Protein AF-A0A0Q3M4F3-F1 (afdb_monomer)

Nearest PDB structures (foldseek):
  2oxl-assembly1_B  TM=8.606E-01  e=4.026E-01  Escherichia coli
  7pcq-assembly1_E  TM=6.403E-01  e=2.450E+00  Staphylococcus aureus subsp. aureus MW2

Radius of gyration: 17.18 Å; Cα contacts (8 Å, |Δi|>4): 65; chains: 1; bounding box: 52×19×47 Å

Organism: NCBI:txid53254

Solvent-accessible surface area (backbone atoms only — not comparable to full-atom values): 4713 Å² total; per-residue (Å²): 131,87,79,78,52,74,67,59,51,50,53,51,49,53,51,51,51,52,53,51,39,52,51,24,14,72,70,31,16,66,58,46,50,52,51,38,51,53,51,33,56,76,67,72,46,78,88,44,74,65,52,44,42,54,50,41,65,70,49,33,81,80,42,57,74,50,52,25,32,1,34,54,44,34,45,52,49,51,54,52,51,53,69,70,73,108

pLDDT: mean 91.52, std 8.24, range [54.44, 98.5]

Secondary structure (DSSP, 8-state):
-PPPPHHHHHHHHHHHHHHHHHHHHHHHHHHHHHHHHHHHHHTT----HHHHHHHHHHHGGGS-HHHHHHHHHHHHHHHHHHHHH-

Foldseek 3Di:
DDDDDPVRVVVVVVVVVVVLLVVLQVVQQVVLLVVQVVVCVVVVHDDDLVSSLVSLVVCLVVDDSSNSSVSVSNNVVSVVVVVVVD

Structure (mmCIF, N/CA/C/O backbone):
data_AF-A0A0Q3M4F3-F1
#
_entry.id   AF-A0A0Q3M4F3-F1
#
loop_
_atom_site.group_PDB
_atom_site.id
_atom_site.type_symbol
_atom_site.label_atom_id
_atom_site.label_alt_id
_atom_site.label_comp_id
_atom_site.label_asym_id
_atom_site.label_entity_id
_atom_site.label_seq_id
_atom_site.pdbx_PDB_ins_code
_atom_site.Cartn_x
_atom_site.Cartn_y
_atom_site.Cartn_z
_atom_site.occupancy
_atom_site.B_iso_or_equiv
_atom_site.auth_seq_id
_atom_site.auth_comp_id
_atom_site.auth_asym_id
_atom_site.auth_atom_id
_atom_site.pdbx_PDB_model_num
ATOM 1 N N . MET A 1 1 ? 35.640 0.220 -28.512 1.00 59.34 1 MET A N 1
ATOM 2 C CA . MET A 1 1 ? 34.871 -0.043 -27.275 1.00 59.34 1 MET A CA 1
ATOM 3 C C . MET A 1 1 ? 34.585 -1.533 -27.199 1.00 59.34 1 MET A C 1
ATOM 5 O O . MET A 1 1 ? 34.111 -2.076 -28.191 1.00 59.34 1 MET A O 1
ATOM 9 N N . ALA A 1 2 ? 34.924 -2.201 -26.094 1.00 76.88 2 ALA A N 1
ATOM 10 C CA . ALA A 1 2 ? 34.614 -3.621 -25.922 1.00 76.88 2 ALA A CA 1
ATOM 11 C C . ALA A 1 2 ? 33.088 -3.826 -25.945 1.00 76.88 2 ALA A C 1
ATOM 13 O O . ALA A 1 2 ? 32.356 -3.088 -25.282 1.00 76.88 2 ALA A O 1
ATOM 14 N N . LYS A 1 3 ? 32.602 -4.782 -26.746 1.00 82.31 3 LYS A N 1
ATOM 15 C CA . LYS A 1 3 ? 31.178 -5.146 -26.775 1.00 82.31 3 LYS A CA 1
ATOM 16 C C . LYS A 1 3 ? 30.852 -5.922 -25.500 1.00 82.31 3 LYS A C 1
ATOM 18 O O . LYS A 1 3 ? 31.567 -6.859 -25.161 1.00 82.31 3 LYS A O 1
ATOM 23 N N . LYS A 1 4 ? 29.791 -5.511 -24.804 1.00 84.69 4 LYS A N 1
ATOM 24 C CA . LYS A 1 4 ? 29.285 -6.209 -23.616 1.00 84.69 4 LYS A CA 1
ATOM 25 C C . LYS A 1 4 ? 28.801 -7.607 -23.989 1.00 84.69 4 LYS A C 1
ATOM 27 O O . LYS A 1 4 ? 28.266 -7.793 -25.085 1.00 84.69 4 LYS A O 1
ATOM 32 N N . THR A 1 5 ? 28.972 -8.562 -23.081 1.00 93.00 5 THR A N 1
ATOM 33 C CA . THR A 1 5 ? 28.437 -9.915 -23.268 1.00 93.00 5 THR A CA 1
ATOM 34 C C . THR A 1 5 ? 26.908 -9.915 -23.109 1.00 93.00 5 THR A C 1
ATOM 36 O O . THR A 1 5 ? 26.353 -9.000 -22.485 1.00 93.00 5 THR A O 1
ATOM 39 N N . PRO A 1 6 ? 26.196 -10.915 -23.656 1.00 91.31 6 PRO A N 1
ATOM 40 C CA . PRO A 1 6 ? 24.755 -11.068 -23.449 1.00 91.31 6 PRO A CA 1
ATOM 41 C C . PRO A 1 6 ? 24.346 -11.073 -21.967 1.00 91.31 6 PRO A C 1
ATOM 43 O O . PRO A 1 6 ? 23.348 -10.457 -21.600 1.00 91.31 6 PRO A O 1
ATOM 46 N N . GLU A 1 7 ? 25.151 -11.687 -21.099 1.00 92.25 7 GLU A N 1
ATOM 47 C CA . GLU A 1 7 ? 24.908 -11.763 -19.654 1.00 92.25 7 GLU A CA 1
ATOM 48 C C . GLU A 1 7 ? 24.994 -10.378 -19.002 1.00 92.25 7 GLU A C 1
ATOM 50 O O . GLU A 1 7 ? 24.140 -10.012 -18.194 1.00 92.25 7 GLU A O 1
ATOM 55 N N . GLN A 1 8 ? 25.982 -9.567 -19.401 1.00 90.75 8 GLN A N 1
ATOM 56 C CA . GLN A 1 8 ? 26.127 -8.189 -18.921 1.00 90.75 8 GLN A CA 1
ATOM 57 C C . GLN A 1 8 ? 24.938 -7.314 -19.343 1.00 90.75 8 GLN A C 1
ATOM 59 O O . GLN A 1 8 ? 24.481 -6.469 -18.573 1.00 90.75 8 GLN A O 1
ATOM 64 N N . LEU A 1 9 ? 24.404 -7.524 -20.550 1.00 89.62 9 LEU A N 1
ATOM 65 C CA . LEU A 1 9 ? 23.217 -6.810 -21.030 1.00 89.62 9 LEU A CA 1
ATOM 66 C C . LEU A 1 9 ? 21.948 -7.233 -20.278 1.00 89.62 9 LEU A C 1
ATOM 68 O O . LEU A 1 9 ? 21.144 -6.372 -19.916 1.00 89.62 9 LEU A O 1
ATOM 72 N N . ALA A 1 10 ? 21.781 -8.529 -20.001 1.00 88.94 10 ALA A N 1
ATOM 73 C CA . ALA A 1 10 ? 20.657 -9.042 -19.220 1.00 88.94 10 ALA A CA 1
ATOM 74 C C . ALA A 1 10 ? 20.667 -8.490 -17.786 1.00 88.94 10 ALA A C 1
ATOM 76 O O . ALA A 1 10 ? 19.646 -8.008 -17.296 1.00 88.94 10 ALA A O 1
ATOM 77 N N . GLN A 1 11 ? 21.837 -8.470 -17.141 1.00 89.06 11 GLN A N 1
ATOM 78 C CA . GLN A 1 11 ? 21.993 -7.910 -15.800 1.00 89.06 11 GLN A CA 1
ATOM 79 C C . GLN A 1 11 ? 21.666 -6.410 -15.759 1.00 89.06 11 GLN A C 1
ATOM 81 O O . GLN A 1 11 ? 20.987 -5.944 -14.841 1.00 89.06 11 GLN A O 1
ATOM 86 N N . GLU A 1 12 ? 22.097 -5.640 -16.762 1.00 8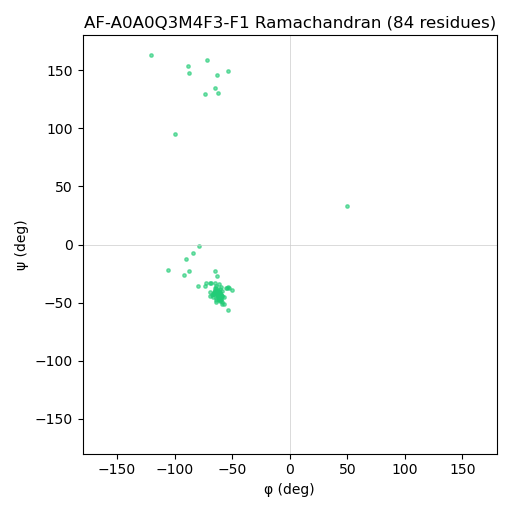8.81 12 GLU A N 1
ATOM 87 C CA . 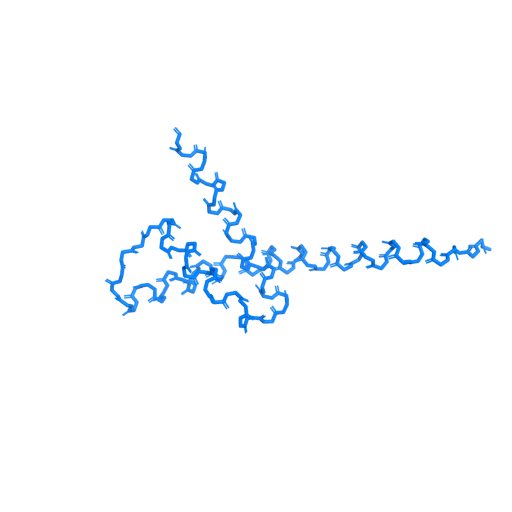GLU A 1 12 ? 21.736 -4.222 -16.865 1.00 88.81 12 GLU A CA 1
ATOM 88 C C . GLU A 1 12 ? 20.238 -4.012 -17.082 1.00 88.81 12 GLU A C 1
ATOM 90 O O . GLU A 1 12 ? 19.662 -3.078 -16.517 1.00 88.81 12 GLU A O 1
ATOM 95 N N . PHE A 1 13 ? 19.598 -4.859 -17.887 1.00 88.19 13 PHE A N 1
ATOM 96 C CA . PHE A 1 13 ? 18.162 -4.786 -18.125 1.00 88.19 13 PHE A CA 1
ATOM 97 C C . PHE A 1 13 ? 17.365 -5.057 -16.843 1.00 88.19 13 PHE A C 1
ATOM 99 O O . PHE A 1 13 ? 16.520 -4.241 -16.464 1.00 88.19 13 PHE A O 1
ATOM 106 N N . GLU A 1 14 ? 17.690 -6.133 -16.126 1.00 86.75 14 GLU A N 1
ATOM 107 C CA . GLU A 1 14 ? 17.061 -6.456 -14.842 1.00 86.75 14 GLU A CA 1
ATOM 108 C C . GLU A 1 14 ? 17.311 -5.359 -13.798 1.00 86.75 14 GLU A C 1
ATOM 110 O O . GLU A 1 14 ? 16.383 -4.927 -13.110 1.00 86.75 14 GLU A O 1
ATOM 115 N N . GLY A 1 15 ? 18.525 -4.799 -13.746 1.00 83.94 15 GLY A N 1
ATOM 116 C CA . GLY A 1 15 ? 18.839 -3.664 -12.875 1.00 83.94 15 GLY A CA 1
ATOM 117 C C . GLY A 1 15 ? 18.003 -2.414 -13.186 1.00 83.94 15 GLY A C 1
ATOM 118 O O . GLY A 1 15 ? 17.502 -1.746 -12.276 1.00 83.94 15 GLY A O 1
ATOM 119 N N . ARG A 1 16 ? 17.788 -2.099 -14.470 1.00 85.12 16 ARG A N 1
ATOM 120 C CA . ARG A 1 16 ? 16.919 -0.982 -14.889 1.00 85.12 16 ARG A CA 1
ATOM 121 C C . ARG A 1 16 ? 15.460 -1.234 -14.526 1.00 85.12 16 ARG A C 1
ATOM 123 O O . ARG A 1 16 ? 14.796 -0.319 -14.038 1.00 85.12 16 ARG A O 1
ATOM 130 N N . LYS A 1 17 ? 14.978 -2.460 -14.723 1.00 81.12 17 LYS A N 1
ATOM 131 C CA . LYS A 1 17 ? 13.620 -2.879 -14.367 1.00 81.12 17 LYS A CA 1
ATOM 132 C C . LYS A 1 17 ? 13.379 -2.763 -12.861 1.00 81.12 17 LYS A C 1
ATOM 134 O O . LYS A 1 17 ? 12.413 -2.120 -12.455 1.00 81.12 17 LYS A O 1
ATOM 139 N N . ALA A 1 18 ? 14.298 -3.268 -12.037 1.00 79.00 18 ALA A N 1
ATOM 140 C CA . ALA A 1 18 ? 14.241 -3.141 -10.581 1.00 79.00 18 ALA A CA 1
ATOM 141 C C . ALA A 1 18 ? 14.211 -1.670 -10.132 1.00 79.00 18 ALA A C 1
ATOM 143 O O . ALA A 1 18 ? 13.378 -1.279 -9.314 1.00 79.00 18 ALA A O 1
ATOM 144 N N . LYS A 1 19 ? 15.053 -0.817 -10.732 1.00 82.25 19 LYS A N 1
ATOM 145 C CA . LYS A 1 19 ? 15.054 0.629 -10.460 1.00 82.25 19 LYS A CA 1
ATOM 146 C C . LYS A 1 19 ? 13.731 1.298 -10.848 1.00 82.25 19 LYS A C 1
ATOM 148 O O . LYS A 1 19 ? 13.264 2.183 -10.132 1.00 82.25 19 LYS A O 1
ATOM 153 N N . GLY A 1 20 ? 13.126 0.892 -11.965 1.00 79.88 20 GLY A N 1
ATOM 154 C CA . GLY A 1 20 ? 11.805 1.361 -12.390 1.00 79.88 20 GLY A CA 1
ATOM 155 C C . GLY A 1 20 ? 10.704 0.980 -11.398 1.00 79.88 20 GLY A C 1
ATOM 156 O O . GLY A 1 20 ? 9.915 1.834 -10.999 1.00 79.88 20 GLY A O 1
ATOM 157 N N . LEU A 1 21 ? 10.704 -0.271 -10.930 1.00 79.94 21 LEU A N 1
ATOM 158 C CA . LEU A 1 21 ? 9.749 -0.760 -9.933 1.00 79.94 21 LEU A CA 1
ATOM 159 C C . LEU A 1 21 ? 9.891 -0.038 -8.591 1.00 79.94 21 LEU A C 1
ATOM 161 O O . LEU A 1 21 ? 8.875 0.353 -8.018 1.00 79.94 21 LEU A O 1
ATOM 165 N N . ALA A 1 22 ? 11.123 0.204 -8.130 1.00 80.06 22 ALA A N 1
ATOM 166 C CA . ALA A 1 22 ? 11.393 0.952 -6.902 1.00 80.06 22 ALA A CA 1
ATOM 167 C C . ALA A 1 22 ? 10.888 2.403 -6.980 1.00 80.06 22 ALA A C 1
ATOM 169 O O . ALA A 1 22 ? 10.291 2.905 -6.029 1.00 80.06 22 ALA A O 1
ATOM 170 N N . LYS A 1 23 ? 11.061 3.069 -8.133 1.00 84.75 23 LYS A N 1
ATOM 171 C CA . LYS A 1 23 ? 10.485 4.403 -8.370 1.00 84.75 23 LYS A CA 1
ATOM 172 C C . LYS A 1 23 ? 8.958 4.382 -8.332 1.00 84.75 23 LYS A C 1
ATOM 174 O O . LYS A 1 23 ? 8.372 5.262 -7.712 1.00 84.75 23 LYS A O 1
ATOM 179 N N . GLY A 1 24 ? 8.328 3.382 -8.955 1.00 80.31 24 GLY A N 1
ATOM 18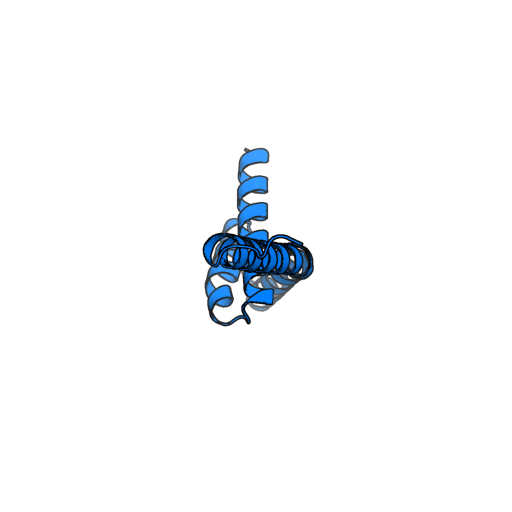0 C CA . GLY A 1 24 ? 6.881 3.172 -8.848 1.00 80.31 24 GLY A CA 1
ATOM 181 C C . GLY A 1 24 ? 6.445 2.965 -7.394 1.00 80.31 24 GLY A C 1
ATOM 182 O O . GLY A 1 24 ? 5.526 3.629 -6.926 1.00 80.31 24 GLY A O 1
ATOM 183 N N . GLY A 1 25 ? 7.189 2.149 -6.642 1.00 83.94 25 GLY A N 1
ATOM 184 C CA . GLY A 1 25 ? 6.960 1.907 -5.219 1.00 83.94 25 GLY A CA 1
ATOM 185 C C . GLY A 1 25 ? 6.912 3.209 -4.428 1.00 83.94 25 GLY A C 1
ATOM 186 O O . GLY A 1 25 ? 5.897 3.528 -3.811 1.00 83.94 25 GLY A O 1
ATOM 187 N N . ALA A 1 26 ? 7.977 4.005 -4.538 1.00 85.75 26 ALA A N 1
ATOM 188 C CA . ALA A 1 26 ? 8.105 5.301 -3.877 1.00 85.75 26 ALA A CA 1
ATOM 189 C C . ALA A 1 26 ? 7.016 6.308 -4.290 1.00 85.75 26 ALA A C 1
ATOM 191 O O . ALA A 1 26 ? 6.541 7.065 -3.447 1.00 85.75 26 ALA A O 1
ATOM 192 N N . ALA A 1 27 ? 6.621 6.315 -5.567 1.00 91.44 27 ALA A N 1
ATOM 193 C CA . ALA A 1 27 ? 5.639 7.256 -6.096 1.00 91.44 27 ALA A CA 1
ATOM 194 C C . ALA A 1 27 ? 4.202 6.944 -5.651 1.00 91.44 27 ALA A C 1
ATOM 196 O O . ALA A 1 27 ? 3.420 7.866 -5.429 1.00 91.44 27 ALA A O 1
ATOM 197 N N . PHE A 1 28 ? 3.843 5.663 -5.531 1.00 94.00 28 PHE A N 1
ATOM 198 C CA . PHE A 1 28 ? 2.444 5.260 -5.363 1.00 94.00 28 PHE A CA 1
ATOM 199 C C . PHE A 1 28 ? 2.074 4.815 -3.946 1.00 94.00 28 PHE A C 1
ATOM 201 O O . PHE A 1 28 ? 0.895 4.901 -3.600 1.00 94.00 28 PHE A O 1
ATOM 208 N N . TRP A 1 29 ? 3.025 4.388 -3.104 1.00 96.00 29 TRP A N 1
ATOM 209 C CA . TRP A 1 29 ? 2.697 3.862 -1.769 1.00 96.00 29 TRP A CA 1
ATOM 210 C C . TRP A 1 29 ? 1.854 4.804 -0.884 1.00 96.00 29 TRP A C 1
ATOM 212 O O . TRP A 1 29 ? 0.950 4.288 -0.222 1.00 96.00 29 TRP A O 1
ATOM 222 N N . PRO A 1 30 ? 2.032 6.149 -0.880 1.00 96.75 30 PRO A N 1
ATOM 223 C CA . PRO A 1 30 ? 1.205 7.019 -0.042 1.00 96.75 30 PRO A CA 1
ATOM 224 C C . PRO A 1 30 ? -0.259 7.013 -0.496 1.00 96.75 30 PRO A C 1
ATOM 226 O O . PRO A 1 30 ? -1.169 6.893 0.323 1.00 96.75 30 PRO A O 1
ATOM 229 N N . ASN A 1 31 ? -0.485 7.062 -1.813 1.00 96.69 31 ASN A N 1
ATOM 230 C CA . ASN A 1 31 ? -1.827 7.039 -2.394 1.00 96.69 31 ASN A CA 1
ATOM 231 C C . ASN A 1 31 ? -2.512 5.683 -2.195 1.00 96.69 31 ASN A C 1
ATOM 233 O O . ASN A 1 31 ? -3.724 5.640 -2.000 1.00 96.69 31 ASN A O 1
ATOM 237 N N . ILE A 1 32 ? -1.757 4.579 -2.195 1.00 97.88 32 ILE A N 1
ATOM 238 C CA . ILE A 1 32 ? -2.309 3.257 -1.872 1.00 97.88 32 ILE A CA 1
ATOM 239 C C . ILE A 1 32 ? -2.872 3.233 -0.448 1.00 97.88 32 ILE A C 1
ATOM 241 O O . ILE A 1 32 ? -4.001 2.785 -0.250 1.00 97.88 32 ILE A O 1
ATOM 245 N N . ILE A 1 33 ? -2.127 3.757 0.530 1.00 97.69 33 ILE A N 1
ATOM 246 C CA . ILE A 1 33 ? -2.598 3.828 1.919 1.00 97.69 33 ILE A CA 1
ATOM 247 C C . ILE A 1 33 ? -3.820 4.742 2.027 1.00 97.69 33 ILE A C 1
ATOM 249 O O . ILE A 1 33 ? -4.817 4.347 2.627 1.00 97.69 33 ILE A O 1
ATOM 253 N N . ALA A 1 34 ? -3.779 5.928 1.411 1.00 98.12 34 ALA A N 1
ATOM 254 C CA . ALA A 1 34 ? -4.906 6.858 1.425 1.00 98.12 34 ALA A CA 1
ATOM 255 C C . ALA A 1 34 ? -6.183 6.218 0.852 1.00 98.12 34 ALA A C 1
ATOM 257 O O . ALA A 1 34 ? -7.244 6.294 1.466 1.00 98.12 34 ALA A O 1
ATOM 258 N N . ASN A 1 35 ? -6.079 5.512 -0.276 1.00 97.69 35 ASN A N 1
ATOM 259 C CA . ASN A 1 35 ? -7.215 4.819 -0.882 1.00 97.69 35 ASN A CA 1
ATOM 260 C C . ASN A 1 35 ? -7.757 3.692 0.008 1.00 97.69 35 ASN A C 1
ATOM 262 O O . ASN A 1 35 ? -8.974 3.550 0.130 1.00 97.69 35 ASN A O 1
ATOM 266 N N . ALA A 1 36 ? -6.883 2.916 0.654 1.00 98.00 36 ALA A N 1
ATOM 267 C CA . ALA A 1 36 ? -7.299 1.876 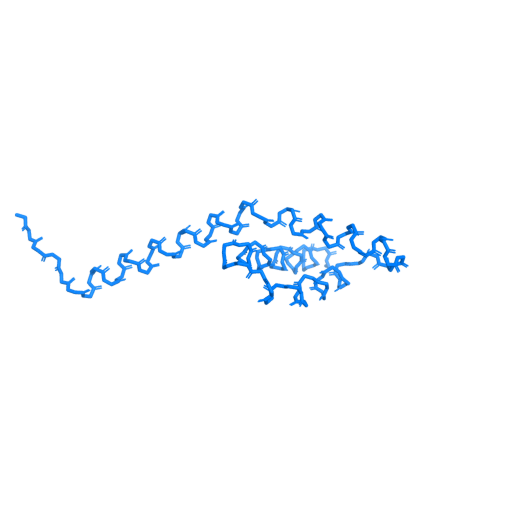1.593 1.00 98.00 36 ALA A CA 1
ATOM 268 C C . ALA A 1 36 ? -8.052 2.467 2.798 1.00 98.00 36 ALA A C 1
ATOM 270 O O . ALA A 1 36 ? -9.110 1.956 3.165 1.00 98.00 36 ALA A O 1
ATOM 271 N N . VAL A 1 37 ? -7.564 3.583 3.354 1.00 98.38 37 VAL A N 1
ATOM 272 C CA . VAL A 1 37 ? -8.246 4.339 4.418 1.00 98.38 37 VAL A CA 1
ATOM 273 C C . VAL A 1 37 ? -9.629 4.795 3.955 1.00 98.38 37 VAL A C 1
ATOM 275 O O . VAL A 1 37 ? -10.616 4.514 4.627 1.00 98.38 37 VAL A O 1
ATOM 278 N N . LEU A 1 38 ? -9.729 5.444 2.790 1.00 98.50 38 LEU A N 1
ATOM 279 C CA . LEU A 1 38 ? -11.008 5.938 2.266 1.00 98.50 38 LEU A CA 1
ATOM 280 C C . LEU A 1 38 ? -12.029 4.809 2.068 1.00 98.50 38 LEU A C 1
ATOM 282 O O . LEU A 1 38 ? -13.200 4.973 2.410 1.00 98.50 38 LEU A O 1
ATOM 286 N N . LYS A 1 39 ? -11.591 3.649 1.573 1.00 97.75 39 LYS A N 1
ATOM 287 C CA . LYS A 1 39 ? -12.457 2.478 1.385 1.00 97.75 39 LYS A CA 1
ATOM 288 C C . LYS A 1 39 ? -12.933 1.882 2.705 1.00 97.75 39 LYS A C 1
ATOM 290 O O . LYS A 1 39 ? -14.117 1.577 2.830 1.00 97.75 39 LYS A O 1
ATOM 295 N N . LEU A 1 40 ? -12.049 1.743 3.694 1.00 98.00 40 LEU A N 1
ATOM 296 C CA . LEU A 1 40 ? -12.433 1.274 5.031 1.00 98.00 40 LEU A CA 1
ATOM 297 C C . LEU A 1 40 ? -13.415 2.248 5.698 1.00 98.00 40 LEU A C 1
ATOM 299 O O . LEU A 1 40 ? -14.411 1.806 6.268 1.00 98.00 40 LEU A O 1
ATOM 303 N N . THR A 1 41 ? -13.209 3.559 5.535 1.00 98.25 41 THR A N 1
ATOM 304 C CA . THR A 1 41 ? -14.147 4.594 5.997 1.00 98.25 41 THR A CA 1
ATOM 305 C C . THR A 1 41 ? -15.522 4.444 5.348 1.00 98.25 41 THR A C 1
ATOM 307 O O . THR A 1 41 ? -16.535 4.439 6.045 1.00 98.25 41 THR A O 1
ATOM 310 N N . GLN A 1 42 ? -15.584 4.274 4.023 1.00 98.38 42 GLN A N 1
ATOM 311 C CA . GLN A 1 42 ? -16.845 4.045 3.304 1.00 98.38 42 GLN A CA 1
ATOM 312 C C . GLN A 1 42 ? -17.564 2.779 3.788 1.00 98.38 42 GLN A C 1
ATOM 314 O O . GLN A 1 42 ? -18.787 2.766 3.910 1.00 98.38 42 GLN A O 1
ATOM 319 N N . GLN A 1 43 ? -16.801 1.735 4.114 1.00 97.69 43 GLN A N 1
ATOM 320 C CA . GLN A 1 43 ? -17.302 0.470 4.656 1.00 97.69 43 GLN A CA 1
ATOM 321 C C . GLN A 1 43 ? -17.641 0.543 6.152 1.00 97.69 43 GLN A C 1
ATOM 323 O O . GLN A 1 43 ? -18.075 -0.460 6.714 1.00 97.69 43 GLN A O 1
ATOM 328 N N . ARG A 1 44 ? -17.429 1.695 6.809 1.00 97.25 44 ARG A N 1
ATOM 329 C CA . ARG A 1 44 ? -17.548 1.869 8.269 1.00 97.25 44 ARG A CA 1
ATOM 330 C C . ARG A 1 44 ? -16.775 0.802 9.055 1.00 97.25 44 ARG A C 1
ATOM 332 O O . ARG A 1 44 ? -17.208 0.361 10.114 1.00 97.25 44 ARG A O 1
ATOM 339 N N . SER A 1 45 ? -15.654 0.360 8.495 1.00 96.69 45 SER A N 1
ATOM 340 C CA . SER A 1 45 ? -14.781 -0.646 9.088 1.00 96.69 45 SER A CA 1
ATOM 341 C C . SER A 1 45 ? -13.757 0.013 10.004 1.00 96.69 45 SER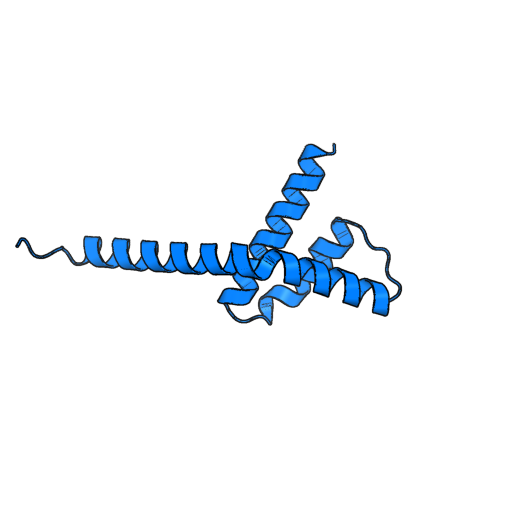 A C 1
ATOM 343 O O . SER A 1 45 ? -13.379 1.168 9.802 1.00 96.69 45 SER A O 1
ATOM 345 N N . GLU A 1 46 ? -13.276 -0.730 10.996 1.00 97.19 46 GLU A N 1
ATOM 346 C CA . GLU A 1 46 ? -12.191 -0.268 11.855 1.00 97.19 46 GLU A CA 1
ATOM 347 C C . GLU A 1 46 ? -10.892 -0.091 11.051 1.00 97.19 46 GLU A C 1
ATOM 349 O O . GLU A 1 46 ? -10.510 -0.947 10.242 1.00 97.19 46 GLU A O 1
ATOM 354 N N . ILE A 1 47 ? -10.200 1.027 11.277 1.00 97.69 47 ILE A N 1
ATOM 355 C CA . ILE A 1 47 ? -8.947 1.361 10.596 1.00 97.69 47 ILE A CA 1
ATOM 356 C C . ILE A 1 47 ? -7.789 1.023 11.533 1.00 97.69 47 ILE A C 1
ATOM 358 O O . ILE A 1 47 ? -7.397 1.820 12.382 1.00 97.69 47 ILE A O 1
ATOM 362 N N . THR A 1 48 ? -7.230 -0.169 11.354 1.00 97.00 48 THR A N 1
ATOM 363 C CA . THR A 1 48 ? -6.033 -0.650 12.046 1.00 97.00 48 THR A CA 1
ATOM 364 C C . THR A 1 48 ? -4.944 -0.975 11.024 1.00 97.00 48 THR A C 1
ATOM 366 O O . THR A 1 48 ? -5.236 -1.157 9.836 1.00 97.00 48 THR A O 1
ATOM 369 N N . PRO A 1 49 ? -3.669 -1.093 11.438 1.00 95.94 49 PRO A N 1
ATOM 370 C CA . PRO A 1 49 ? -2.617 -1.545 10.533 1.00 95.94 49 PRO A CA 1
ATOM 371 C C . PRO A 1 49 ? -2.945 -2.886 9.858 1.00 95.94 49 PRO A C 1
ATOM 373 O O . PRO A 1 49 ? -2.660 -3.066 8.677 1.00 95.94 49 PRO A O 1
ATOM 376 N N . GLN A 1 50 ? -3.592 -3.810 10.573 1.00 97.06 50 GLN A N 1
ATOM 377 C CA . GLN A 1 50 ? -3.978 -5.125 10.063 1.00 97.06 50 GLN A CA 1
ATOM 378 C C . GLN A 1 50 ? -5.082 -5.021 9.007 1.00 97.06 50 GLN A C 1
ATOM 380 O O . GLN A 1 50 ? -4.970 -5.649 7.953 1.00 97.06 50 GLN A O 1
ATOM 385 N N . THR A 1 51 ? -6.118 -4.206 9.239 1.00 98.00 51 THR A N 1
ATOM 386 C CA . THR A 1 51 ? -7.195 -4.027 8.251 1.00 98.00 51 THR A CA 1
ATOM 387 C C . THR A 1 51 ? -6.714 -3.270 7.016 1.00 98.00 51 THR A C 1
ATOM 389 O O . THR A 1 51 ? -7.118 -3.603 5.901 1.00 98.00 51 THR A O 1
ATOM 392 N N . LEU A 1 52 ? -5.778 -2.328 7.177 1.00 98.12 52 LEU A N 1
ATOM 393 C CA . LEU A 1 52 ? -5.110 -1.658 6.059 1.00 98.12 52 LEU A CA 1
ATOM 394 C C . LEU A 1 52 ? -4.274 -2.631 5.222 1.00 98.12 52 LEU A C 1
ATOM 396 O O . LEU A 1 52 ? -4.411 -2.642 4.001 1.00 98.12 52 LEU A O 1
ATOM 400 N N . ILE A 1 53 ? -3.446 -3.470 5.856 1.00 98.31 53 ILE A N 1
ATOM 401 C CA . ILE A 1 53 ? -2.643 -4.483 5.151 1.00 98.31 53 ILE A CA 1
ATOM 402 C C . ILE A 1 53 ? -3.557 -5.432 4.371 1.00 98.31 53 ILE A C 1
ATOM 404 O O . ILE A 1 53 ? -3.356 -5.610 3.172 1.00 98.31 53 ILE A O 1
ATOM 408 N N . ALA A 1 54 ? -4.597 -5.971 5.014 1.00 97.94 54 ALA A N 1
ATOM 409 C CA . ALA A 1 54 ? -5.530 -6.894 4.374 1.00 97.94 54 ALA A CA 1
ATOM 410 C C . ALA A 1 54 ? -6.272 -6.255 3.185 1.00 97.94 54 ALA A C 1
ATOM 412 O O . ALA A 1 54 ? -6.430 -6.884 2.138 1.00 97.94 54 ALA A O 1
ATOM 413 N N . MET A 1 55 ? -6.697 -4.992 3.316 1.00 97.94 55 MET A N 1
ATOM 414 C CA . MET A 1 55 ? -7.317 -4.234 2.224 1.00 97.94 55 MET A CA 1
ATOM 415 C C . MET A 1 55 ? -6.359 -4.081 1.035 1.00 97.94 55 MET A C 1
ATOM 417 O O . MET A 1 55 ? -6.738 -4.359 -0.102 1.00 97.94 55 MET A O 1
ATOM 421 N N . ILE A 1 56 ? -5.116 -3.666 1.293 1.00 98.06 56 ILE A N 1
ATOM 422 C CA . ILE A 1 56 ? -4.116 -3.423 0.247 1.00 98.06 56 ILE A CA 1
ATOM 423 C C . ILE A 1 56 ? -3.729 -4.732 -0.453 1.00 98.06 56 ILE A C 1
ATOM 425 O O . ILE A 1 56 ? -3.694 -4.775 -1.682 1.00 98.06 56 ILE A O 1
ATOM 429 N N . GLU A 1 57 ? -3.475 -5.806 0.299 1.00 97.62 57 GLU A N 1
ATOM 430 C CA . GLU A 1 57 ? -3.098 -7.115 -0.255 1.00 97.62 57 GLU A CA 1
ATOM 431 C C . GLU A 1 57 ? -4.222 -7.719 -1.113 1.00 97.62 57 GLU A C 1
ATOM 433 O O . GLU A 1 57 ? -3.942 -8.306 -2.159 1.00 97.62 57 GLU A O 1
ATOM 438 N N . ARG A 1 58 ? -5.492 -7.512 -0.738 1.00 97.06 58 ARG A N 1
ATOM 439 C CA . ARG A 1 58 ? -6.653 -7.952 -1.529 1.00 97.06 58 ARG A CA 1
ATOM 440 C C . ARG A 1 58 ? -6.754 -7.246 -2.882 1.00 97.06 58 ARG A C 1
ATOM 442 O O . ARG A 1 58 ? -7.162 -7.861 -3.862 1.00 97.06 58 ARG A O 1
ATOM 449 N N . GLU A 1 59 ? -6.427 -5.959 -2.942 1.00 94.88 59 GLU A N 1
ATOM 450 C CA . GLU A 1 59 ? -6.621 -5.140 -4.146 1.00 94.88 59 GLU A CA 1
ATOM 451 C C . GLU A 1 59 ? -5.400 -5.106 -5.066 1.00 94.88 59 GLU A C 1
ATOM 453 O O . GLU A 1 59 ? -5.545 -4.945 -6.279 1.00 94.88 59 GLU A O 1
ATOM 458 N N . ALA A 1 60 ? -4.200 -5.303 -4.515 1.00 94.44 60 ALA A N 1
ATOM 459 C CA . ALA A 1 60 ? -2.941 -5.258 -5.252 1.00 94.44 60 ALA A CA 1
ATOM 460 C C . ALA A 1 60 ? -2.906 -6.104 -6.547 1.00 94.44 60 ALA A C 1
ATOM 462 O O . ALA A 1 60 ? -2.346 -5.618 -7.537 1.00 94.44 60 ALA A O 1
ATOM 463 N N . PRO A 1 61 ? -3.494 -7.320 -6.617 1.00 94.44 61 PRO A N 1
ATOM 464 C CA . PRO A 1 61 ? -3.475 -8.133 -7.836 1.00 94.44 61 PRO A CA 1
ATOM 465 C C . PRO A 1 61 ? -4.202 -7.503 -9.030 1.00 94.44 61 PRO A C 1
ATOM 467 O O . PRO A 1 61 ? -3.833 -7.786 -10.168 1.00 94.44 61 PRO A O 1
ATOM 470 N N . ALA A 1 62 ? -5.197 -6.644 -8.786 1.00 94.19 62 ALA A N 1
ATOM 471 C CA . ALA A 1 62 ? -5.965 -5.965 -9.832 1.00 94.19 62 ALA A CA 1
ATOM 472 C C . ALA A 1 62 ? -5.279 -4.690 -10.358 1.00 94.19 62 ALA A C 1
ATOM 474 O O . ALA A 1 62 ? -5.752 -4.083 -11.314 1.00 94.19 62 ALA A O 1
ATOM 475 N N . LEU A 1 63 ? -4.175 -4.266 -9.735 1.00 91.94 63 LEU A N 1
ATOM 476 C CA . LEU A 1 63 ? -3.455 -3.051 -10.105 1.00 91.94 63 LEU A CA 1
ATOM 477 C 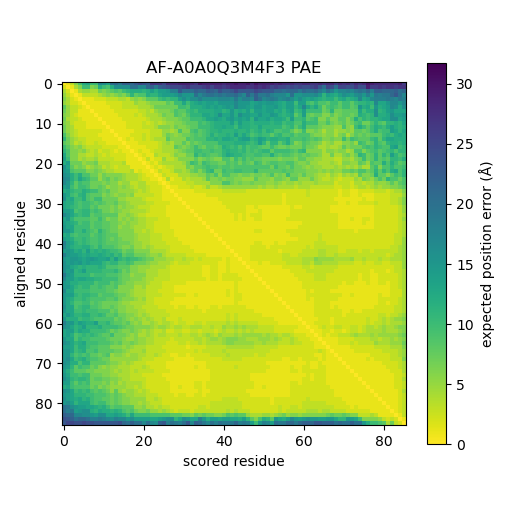C . LEU A 1 63 ? -2.425 -3.323 -11.203 1.00 91.94 63 LEU A C 1
ATOM 479 O O . LEU A 1 63 ? -1.765 -4.372 -11.220 1.00 91.94 63 LEU A O 1
ATOM 483 N N . GLU A 1 64 ? -2.230 -2.314 -12.050 1.00 91.19 64 GLU A N 1
ATOM 484 C CA . GLU A 1 64 ? -1.113 -2.228 -12.990 1.00 91.19 64 GLU A CA 1
ATOM 485 C C . GLU A 1 64 ? 0.231 -2.400 -12.279 1.00 91.19 64 GLU A C 1
ATOM 487 O O . GLU A 1 64 ? 0.399 -2.006 -11.122 1.00 91.19 64 GLU A O 1
ATOM 492 N N . VAL A 1 65 ? 1.218 -2.964 -12.976 1.00 86.12 65 VAL A N 1
ATOM 493 C CA . VAL A 1 65 ? 2.490 -3.405 -12.371 1.00 86.12 65 VAL A CA 1
ATOM 494 C C . VAL A 1 65 ? 3.224 -2.297 -11.599 1.00 86.12 65 VAL A C 1
ATOM 496 O O . VAL A 1 65 ? 3.780 -2.548 -10.530 1.00 86.12 65 VAL A O 1
ATOM 499 N N . THR A 1 66 ? 3.192 -1.059 -12.099 1.00 81.81 66 THR A N 1
ATOM 500 C CA . THR A 1 66 ? 3.829 0.108 -11.466 1.00 81.81 66 THR A CA 1
ATOM 501 C C . THR A 1 66 ? 3.085 0.582 -10.223 1.00 81.81 66 THR A C 1
ATOM 503 O O . THR A 1 66 ? 3.708 1.046 -9.274 1.00 81.81 66 THR A O 1
ATOM 506 N N . VAL A 1 67 ?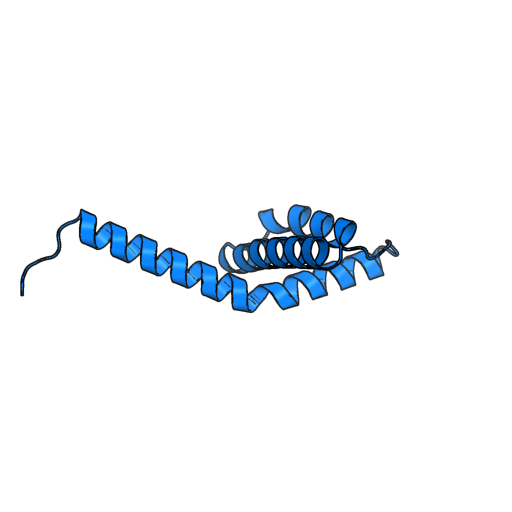 1.762 0.443 -10.198 1.00 88.81 67 VAL A N 1
ATOM 507 C CA . VAL A 1 67 ? 0.922 0.804 -9.050 1.00 88.81 67 VAL A CA 1
ATOM 508 C C . VAL A 1 67 ? 0.981 -0.302 -7.989 1.00 88.81 67 VAL A C 1
ATOM 510 O O . VAL A 1 67 ? 1.046 -0.027 -6.790 1.00 88.81 67 VAL A O 1
ATOM 513 N N . ARG A 1 68 ? 1.067 -1.564 -8.423 1.00 93.25 68 ARG A N 1
ATOM 514 C CA . ARG A 1 68 ? 1.264 -2.741 -7.568 1.00 93.25 68 ARG A CA 1
ATOM 515 C C . ARG A 1 68 ? 2.586 -2.701 -6.800 1.00 93.25 68 ARG A C 1
ATOM 517 O O . ARG A 1 68 ? 2.629 -3.149 -5.652 1.00 93.25 68 ARG A O 1
ATOM 524 N N . SER A 1 69 ? 3.655 -2.140 -7.376 1.00 91.50 69 SER A N 1
ATOM 525 C CA . SER A 1 69 ? 4.893 -1.930 -6.612 1.00 91.50 69 SER A CA 1
ATOM 526 C C . SER A 1 69 ? 4.691 -0.923 -5.471 1.00 91.50 69 SER A C 1
ATOM 528 O O . SER A 1 69 ? 5.235 -1.124 -4.388 1.00 91.50 69 SER A O 1
ATOM 530 N N . GLY A 1 70 ? 3.821 0.078 -5.653 1.00 94.31 70 GLY A N 1
ATOM 531 C CA . GLY A 1 70 ? 3.342 0.956 -4.577 1.00 94.31 70 GLY A CA 1
ATOM 532 C C . GLY A 1 70 ? 2.598 0.212 -3.472 1.00 94.31 70 GLY A C 1
ATOM 533 O O . GLY A 1 70 ? 2.821 0.483 -2.295 1.00 94.31 70 GLY A O 1
ATOM 534 N N . ALA A 1 71 ? 1.758 -0.763 -3.828 1.00 96.69 71 ALA A N 1
ATOM 535 C CA . ALA A 1 71 ? 1.054 -1.590 -2.847 1.00 96.69 71 ALA A CA 1
ATOM 536 C C . ALA A 1 71 ? 2.007 -2.469 -2.026 1.00 96.69 71 ALA A C 1
ATOM 538 O O . ALA A 1 71 ? 1.872 -2.560 -0.807 1.00 96.69 71 ALA A O 1
ATOM 539 N N . THR A 1 72 ? 3.017 -3.046 -2.679 1.00 95.81 72 THR A N 1
ATOM 540 C CA . THR A 1 72 ? 4.064 -3.830 -2.004 1.00 95.81 72 THR A CA 1
ATOM 541 C C . THR A 1 72 ? 4.841 -2.966 -1.005 1.00 95.81 72 THR A C 1
ATOM 543 O O . THR A 1 72 ? 5.021 -3.356 0.148 1.00 95.81 72 THR A O 1
ATOM 546 N N . GLU A 1 73 ? 5.246 -1.765 -1.422 1.00 96.62 73 GLU A N 1
ATOM 547 C CA . GLU A 1 73 ? 5.962 -0.807 -0.573 1.00 96.62 73 GLU A CA 1
ATOM 548 C C . GLU A 1 73 ? 5.099 -0.326 0.608 1.00 96.62 73 GLU A C 1
ATOM 550 O O . GLU A 1 73 ? 5.583 -0.248 1.738 1.00 96.62 73 GLU A O 1
ATOM 555 N N . ALA A 1 74 ? 3.808 -0.058 0.383 1.00 97.69 74 ALA A N 1
ATOM 556 C CA . ALA A 1 74 ? 2.875 0.334 1.439 1.00 97.69 74 ALA A CA 1
ATOM 557 C C . ALA A 1 74 ? 2.764 -0.744 2.530 1.00 97.69 74 ALA A C 1
ATOM 559 O O . ALA A 1 74 ? 2.890 -0.439 3.717 1.00 97.69 74 ALA A O 1
ATOM 560 N N . VAL A 1 75 ? 2.597 -2.011 2.135 1.00 97.94 75 VAL A N 1
ATOM 561 C CA . VAL A 1 75 ? 2.536 -3.146 3.070 1.00 97.94 75 VAL A CA 1
ATOM 562 C C . VAL A 1 75 ? 3.844 -3.295 3.846 1.00 97.94 75 VAL A C 1
ATOM 564 O O . VAL A 1 75 ? 3.812 -3.469 5.066 1.00 97.94 75 VAL A O 1
ATOM 567 N N . ALA A 1 76 ? 4.994 -3.199 3.174 1.00 96.88 76 ALA A N 1
ATOM 568 C CA . ALA A 1 76 ? 6.299 -3.291 3.826 1.00 96.88 76 ALA A CA 1
ATOM 569 C C . ALA A 1 76 ? 6.486 -2.196 4.889 1.00 96.88 76 ALA A C 1
ATOM 571 O O . ALA A 1 76 ? 6.912 -2.482 6.009 1.00 96.88 76 ALA A O 1
ATOM 572 N N . ARG A 1 77 ? 6.096 -0.955 4.575 1.00 96.62 77 ARG A N 1
ATOM 573 C CA . ARG A 1 77 ? 6.163 0.179 5.509 1.00 96.62 77 ARG A CA 1
ATOM 574 C C . ARG A 1 77 ? 5.232 0.017 6.701 1.00 96.62 77 ARG A C 1
ATOM 576 O O . ARG A 1 77 ? 5.659 0.282 7.820 1.00 96.62 77 ARG A O 1
ATOM 583 N N . LEU A 1 78 ? 3.998 -0.444 6.485 1.00 96.94 78 LEU A N 1
ATOM 584 C CA . LEU A 1 78 ? 3.058 -0.728 7.575 1.00 96.94 78 LEU A CA 1
ATOM 585 C C . LEU A 1 78 ? 3.619 -1.808 8.511 1.00 96.94 78 LEU A C 1
ATOM 587 O O . LEU A 1 78 ? 3.655 -1.603 9.721 1.00 96.94 78 LEU A O 1
ATOM 591 N N . LYS A 1 79 ? 4.147 -2.911 7.960 1.00 96.94 79 LYS A N 1
ATOM 592 C CA . LYS A 1 79 ? 4.803 -3.979 8.739 1.00 96.94 79 LYS A CA 1
ATOM 593 C C . LYS A 1 79 ? 6.007 -3.451 9.529 1.00 96.94 79 LYS A C 1
ATOM 595 O O . LYS A 1 79 ? 6.142 -3.755 10.711 1.00 96.94 79 LYS A O 1
ATOM 600 N N . GLN A 1 80 ? 6.844 -2.614 8.914 1.00 96.19 80 GLN A N 1
ATOM 601 C CA . GLN A 1 80 ? 7.981 -1.987 9.594 1.00 96.19 80 GLN A CA 1
ATOM 602 C C . GLN A 1 80 ? 7.541 -1.029 10.711 1.00 96.19 80 GLN A C 1
ATOM 604 O O . GLN A 1 80 ? 8.181 -0.986 11.758 1.00 96.19 80 GLN A O 1
ATOM 609 N N . ALA A 1 81 ? 6.479 -0.248 10.498 1.00 95.38 81 ALA A N 1
ATOM 610 C CA . ALA A 1 81 ? 5.951 0.676 11.498 1.00 95.38 81 ALA A CA 1
ATOM 611 C C . ALA A 1 81 ? 5.404 -0.071 12.722 1.00 95.38 81 ALA A C 1
ATOM 613 O O . ALA A 1 81 ? 5.715 0.316 13.844 1.00 95.38 81 ALA A O 1
ATOM 614 N N . ILE A 1 82 ? 4.674 -1.173 12.506 1.00 94.81 82 ILE A N 1
ATOM 615 C CA . ILE A 1 82 ? 4.204 -2.059 13.583 1.00 94.81 82 ILE A CA 1
ATOM 616 C C . ILE A 1 82 ? 5.396 -2.574 14.397 1.00 94.81 82 ILE A C 1
ATOM 618 O O . ILE A 1 82 ? 5.416 -2.406 15.608 1.00 94.81 82 ILE A O 1
ATOM 622 N N . ALA A 1 83 ? 6.411 -3.130 13.728 1.00 94.0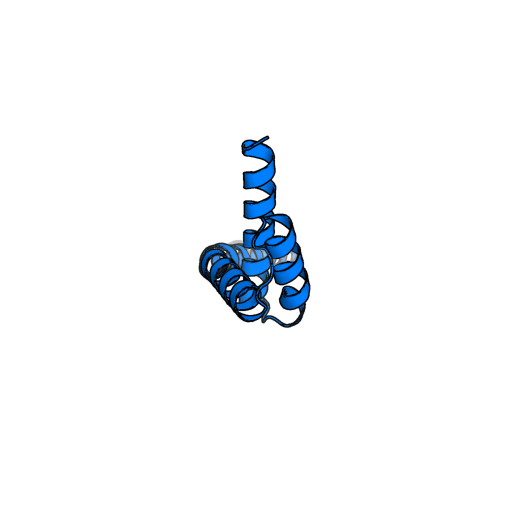6 83 ALA A N 1
ATOM 623 C CA . ALA A 1 83 ? 7.577 -3.718 14.391 1.00 94.06 83 ALA A CA 1
ATOM 624 C C . ALA A 1 83 ? 8.444 -2.707 15.167 1.00 94.06 83 ALA A C 1
ATOM 626 O O . ALA A 1 83 ? 9.205 -3.105 16.038 1.00 94.06 83 ALA A O 1
ATOM 627 N N . LYS A 1 84 ? 8.380 -1.412 14.831 1.00 90.94 84 LYS A N 1
ATOM 628 C CA . LYS A 1 84 ? 9.077 -0.341 15.568 1.00 90.94 84 LYS A CA 1
ATOM 629 C C . LYS A 1 84 ? 8.268 0.218 16.738 1.00 90.94 84 LYS A C 1
ATOM 631 O O . LYS A 1 84 ? 8.846 0.879 17.592 1.00 90.94 84 LYS A O 1
ATOM 636 N N . GLY A 1 85 ? 6.945 0.063 16.700 1.00 74.69 85 GLY A N 1
ATOM 637 C CA . GLY A 1 85 ? 6.032 0.566 17.728 1.00 74.69 85 GLY A CA 1
ATOM 638 C C . GLY A 1 85 ? 5.761 -0.427 18.860 1.00 74.69 85 GLY A C 1
ATOM 639 O O . GLY A 1 85 ? 5.180 -0.030 19.866 1.00 74.69 85 GLY A O 1
ATOM 640 N N . SER A 1 86 ? 6.150 -1.690 18.678 1.00 54.44 86 SER A N 1
ATOM 641 C CA . SER A 1 86 ? 6.188 -2.761 19.685 1.00 54.44 86 SER A CA 1
ATOM 642 C C . SER A 1 86 ? 7.503 -2.766 20.449 1.00 54.44 86 SER A C 1
ATOM 644 O O . SER A 1 86 ? 7.458 -2.957 21.681 1.00 54.44 86 SER A O 1
#

Mean predicted aligned error: 5.68 Å

Sequence (86 aa):
MAKKTPEQLAQEFEGRKAKGLAKGGAAFWPNIIANAVLKLTQQRSEITPQTLIAMIEREA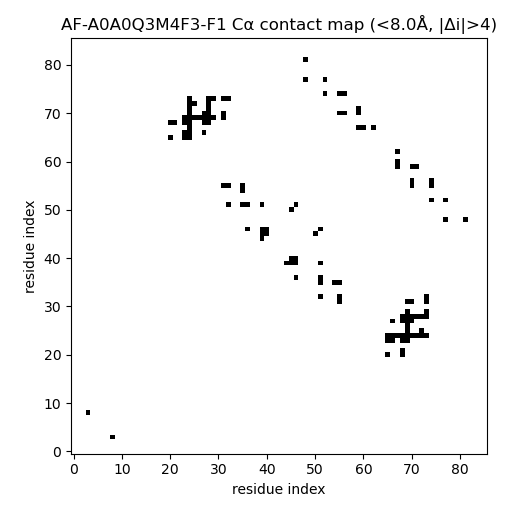PALEVTVRSGATEAVARLKQAIAKGS